Protein AF-A0A934CA75-F1 (afdb_monomer)

Mean predicted aligned error: 19.35 Å

Sequence (117 aa):
MKKTNWLLITLGVILALIALFWLGAWMGGGYGGYGMMGPGMMGWGYSPFGWFGMGLGMLFMWLIPLGVIALIVYAVVALTRNAGANTPAASFAPCPNCGKGVQADWQNCPYCGTKLK

Solvent-accessible surface area (backbone atoms only — not comparable to full-atom values): 7421 Å² total; per-residue (Å²): 131,83,77,77,52,64,68,56,52,54,49,50,51,52,51,50,50,50,49,51,53,50,50,47,35,66,77,72,52,68,96,66,70,96,77,79,95,69,93,81,80,90,77,82,70,93,45,95,62,45,71,53,46,70,57,53,42,60,48,46,66,52,48,50,59,54,49,52,52,50,50,51,54,50,48,52,54,55,44,56,70,60,52,72,80,70,68,77,72,82,54,66,44,60,38,93,87,79,64,50,78,37,59,75,87,48,56,46,40,93,87,76,62,49,69,71,109

Secondary structure (DSSP, 8-state):
-----HHHHHHHHHHHHHHHHHHHHHHH-----S----S--------TTHHHHHHHHHHHHHHHHHHHHHHHHHHHHHHHHHHTT------EEE-TTT--EEETT-SB-TTT--B--

Structure (mmCIF, N/CA/C/O backbone):
data_AF-A0A934CA75-F1
#
_entry.id   AF-A0A934CA75-F1
#
loop_
_atom_site.group_PDB
_atom_site.id
_atom_site.type_symbol
_atom_site.label_atom_id
_atom_site.label_alt_id
_atom_site.label_comp_id
_atom_site.label_asym_id
_atom_site.label_entity_id
_atom_site.label_seq_id
_atom_site.pdbx_PDB_ins_code
_atom_site.Cartn_x
_atom_site.Cartn_y
_atom_site.Cartn_z
_atom_site.occupancy
_atom_site.B_iso_or_equiv
_atom_site.auth_seq_id
_atom_site.auth_comp_id
_atom_site.auth_asym_id
_at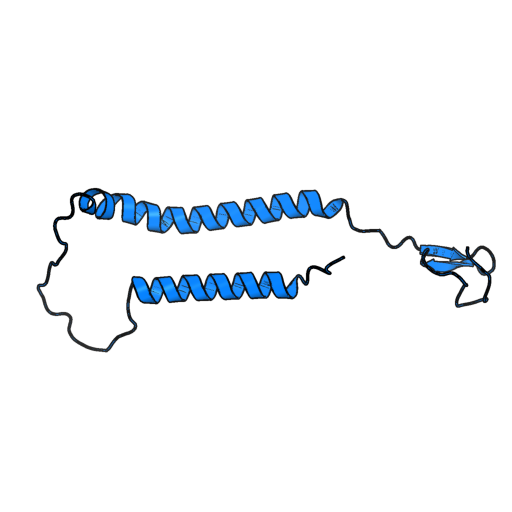om_site.auth_atom_id
_atom_site.pdbx_PDB_model_num
ATOM 1 N N . MET A 1 1 ? -10.677 -12.955 14.050 1.00 45.12 1 MET A N 1
ATOM 2 C CA . MET A 1 1 ? -10.317 -11.542 13.793 1.00 45.12 1 MET A CA 1
ATOM 3 C C . MET A 1 1 ? -8.800 -11.442 13.632 1.00 45.12 1 MET A C 1
ATOM 5 O O . MET A 1 1 ? -8.105 -11.238 14.620 1.00 45.12 1 MET A O 1
ATOM 9 N N . LYS A 1 2 ? -8.241 -11.684 12.435 1.00 53.97 2 LYS A N 1
ATOM 10 C CA . LYS A 1 2 ? -6.797 -11.470 12.232 1.00 53.97 2 LYS A CA 1
ATOM 11 C C . LYS A 1 2 ? -6.586 -9.958 12.243 1.00 53.97 2 LYS A C 1
ATOM 13 O O . LYS A 1 2 ? -7.073 -9.280 11.348 1.00 53.97 2 LYS A O 1
ATOM 18 N N . LYS A 1 3 ? -5.971 -9.433 13.307 1.00 60.53 3 LYS A N 1
ATOM 19 C CA . LYS A 1 3 ? -5.616 -8.017 13.441 1.00 60.53 3 LYS A CA 1
ATOM 20 C C . LYS A 1 3 ? -4.667 -7.716 12.285 1.00 60.53 3 LYS A C 1
ATOM 22 O O . LYS A 1 3 ? -3.501 -8.095 12.349 1.00 60.53 3 LYS A O 1
ATOM 27 N N . THR A 1 4 ? -5.187 -7.176 11.186 1.00 67.31 4 THR A N 1
ATOM 28 C CA . THR A 1 4 ? -4.372 -6.851 10.018 1.00 67.31 4 THR A CA 1
ATOM 29 C C . THR A 1 4 ? -3.329 -5.851 10.478 1.00 67.31 4 THR A C 1
ATOM 31 O O . THR A 1 4 ? -3.640 -4.704 10.797 1.00 67.31 4 THR A O 1
ATOM 34 N N . ASN A 1 5 ? -2.101 -6.333 10.628 1.00 74.88 5 ASN A N 1
ATOM 35 C CA . ASN A 1 5 ? -1.023 -5.540 11.166 1.00 74.88 5 ASN A CA 1
ATOM 36 C C . ASN A 1 5 ? -0.595 -4.610 10.034 1.00 74.88 5 ASN A C 1
ATOM 38 O O . ASN A 1 5 ? 0.096 -5.036 9.116 1.00 74.88 5 ASN A O 1
ATOM 42 N N . TRP A 1 6 ? -1.072 -3.367 10.047 1.00 71.56 6 TRP A N 1
ATOM 43 C CA . TRP A 1 6 ? -0.756 -2.361 9.028 1.00 71.56 6 TRP A CA 1
ATOM 44 C C . TRP A 1 6 ? 0.752 -2.217 8.800 1.00 71.56 6 TRP A C 1
ATOM 46 O O . TRP A 1 6 ? 1.180 -1.983 7.676 1.00 71.56 6 TRP A O 1
ATOM 56 N N . LEU A 1 7 ? 1.543 -2.482 9.843 1.00 77.69 7 LEU A N 1
ATOM 57 C CA . LEU A 1 7 ? 2.997 -2.590 9.796 1.00 77.69 7 LEU A CA 1
ATOM 58 C C . LEU A 1 7 ? 3.499 -3.706 8.861 1.00 77.69 7 LEU A C 1
ATOM 60 O O . LEU A 1 7 ? 4.492 -3.518 8.176 1.00 77.69 7 LEU A O 1
ATOM 64 N N . LEU A 1 8 ? 2.813 -4.853 8.799 1.00 78.50 8 LEU A N 1
ATOM 65 C CA . LEU A 1 8 ? 3.131 -5.947 7.871 1.00 78.50 8 LEU A CA 1
ATOM 66 C C . LEU A 1 8 ? 2.735 -5.613 6.432 1.00 78.50 8 LEU A C 1
ATOM 68 O O . LEU A 1 8 ? 3.423 -6.032 5.508 1.00 78.50 8 LEU A O 1
ATOM 72 N N . ILE A 1 9 ? 1.654 -4.852 6.234 1.00 79.56 9 ILE A N 1
ATOM 73 C CA . ILE A 1 9 ? 1.264 -4.388 4.896 1.00 79.56 9 ILE A CA 1
ATOM 74 C C . ILE A 1 9 ? 2.307 -3.403 4.370 1.00 79.56 9 ILE A C 1
ATOM 76 O O . ILE A 1 9 ? 2.786 -3.569 3.252 1.00 79.56 9 ILE A O 1
ATOM 80 N N . THR A 1 10 ? 2.705 -2.414 5.173 1.00 77.50 10 THR A N 1
ATOM 81 C CA . THR A 1 10 ? 3.732 -1.447 4.767 1.00 77.50 10 THR A CA 1
ATOM 82 C C . THR A 1 10 ? 5.083 -2.116 4.541 1.00 77.50 10 THR A C 1
ATOM 84 O O . THR A 1 10 ? 5.710 -1.854 3.518 1.00 77.50 10 THR A O 1
ATOM 87 N N . LEU A 1 11 ? 5.499 -3.044 5.411 1.00 85.56 11 LEU A N 1
ATOM 88 C CA . LEU A 1 11 ? 6.703 -3.854 5.188 1.00 85.56 11 LEU A CA 1
ATOM 89 C C . LEU A 1 11 ? 6.623 -4.677 3.901 1.00 85.56 11 LEU A C 1
ATOM 91 O O . LEU A 1 11 ? 7.585 -4.701 3.140 1.00 85.56 11 LEU A O 1
ATOM 95 N N . GLY A 1 12 ? 5.484 -5.318 3.633 1.00 87.25 12 GLY A N 1
ATOM 96 C CA . GLY A 1 12 ? 5.276 -6.103 2.417 1.00 87.25 12 GLY A CA 1
ATOM 97 C C . GLY A 1 12 ? 5.359 -5.256 1.146 1.00 87.25 12 GLY A C 1
ATOM 98 O O . GLY A 1 12 ? 6.000 -5.667 0.184 1.00 87.25 12 GLY A O 1
ATOM 99 N N . VAL A 1 13 ? 4.782 -4.049 1.156 1.00 82.88 13 VAL A N 1
ATOM 100 C CA . VAL A 1 13 ? 4.862 -3.100 0.031 1.00 82.88 13 VAL A CA 1
ATOM 101 C C . VAL A 1 13 ? 6.292 -2.602 -0.171 1.00 82.88 13 VAL A C 1
ATOM 103 O O . VAL A 1 13 ? 6.773 -2.593 -1.300 1.00 82.88 13 VAL A O 1
ATOM 106 N N . ILE A 1 14 ? 6.997 -2.241 0.905 1.00 86.69 14 ILE A N 1
ATOM 107 C CA . ILE A 1 14 ? 8.403 -1.815 0.834 1.00 86.69 14 ILE A CA 1
ATOM 108 C C . ILE A 1 14 ? 9.272 -2.945 0.269 1.00 86.69 14 ILE A C 1
ATOM 110 O O . ILE A 1 14 ? 10.049 -2.712 -0.652 1.00 86.69 14 ILE A O 1
ATOM 114 N N . LEU A 1 15 ? 9.102 -4.179 0.751 1.00 89.25 15 LEU A N 1
ATOM 115 C CA . LEU A 1 15 ? 9.829 -5.345 0.244 1.00 89.25 15 LEU A CA 1
ATOM 116 C C . LEU A 1 15 ? 9.494 -5.649 -1.219 1.00 89.25 15 LEU A C 1
ATOM 118 O O . LEU A 1 15 ? 10.398 -5.968 -1.984 1.00 89.25 15 LEU A O 1
ATOM 122 N N . ALA A 1 16 ? 8.234 -5.506 -1.632 1.00 85.12 16 ALA A N 1
ATOM 123 C CA . ALA A 1 16 ? 7.830 -5.683 -3.024 1.00 85.12 16 ALA A CA 1
ATOM 124 C C . ALA A 1 16 ? 8.432 -4.607 -3.943 1.00 85.12 16 ALA A C 1
ATOM 126 O O . ALA A 1 16 ? 8.907 -4.934 -5.026 1.00 85.12 16 ALA A O 1
ATOM 127 N N . LEU A 1 17 ? 8.472 -3.342 -3.507 1.00 81.31 17 LEU A N 1
ATOM 128 C CA . LEU A 1 17 ? 9.103 -2.248 -4.253 1.00 81.31 17 LEU A CA 1
ATOM 129 C C . LEU A 1 17 ? 10.621 -2.422 -4.346 1.00 81.31 17 LEU A C 1
ATOM 131 O O . LEU A 1 17 ? 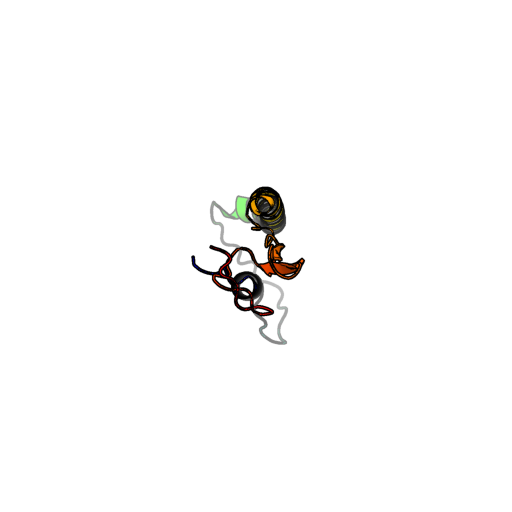11.188 -2.224 -5.417 1.00 81.31 17 LEU A O 1
ATOM 135 N N . ILE A 1 18 ? 11.271 -2.841 -3.258 1.00 84.06 18 ILE A N 1
ATOM 136 C CA . ILE A 1 18 ? 12.703 -3.168 -3.253 1.00 84.06 18 ILE A CA 1
ATOM 137 C C . ILE A 1 18 ? 12.969 -4.349 -4.189 1.00 84.06 18 ILE A C 1
ATOM 139 O O . ILE A 1 18 ? 13.873 -4.274 -5.014 1.00 84.06 18 ILE A O 1
ATOM 143 N N . ALA A 1 19 ? 12.165 -5.412 -4.123 1.00 85.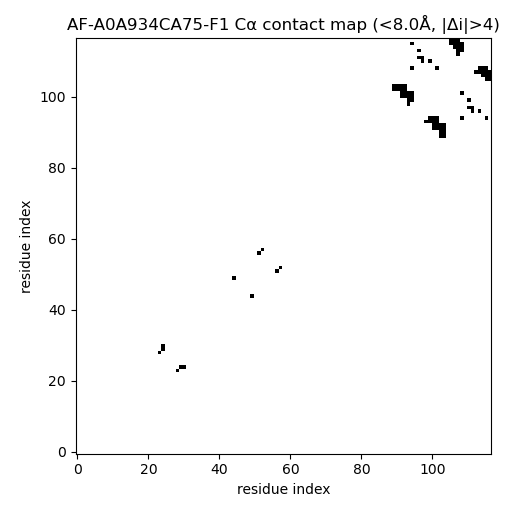62 19 ALA A N 1
ATOM 144 C CA . ALA A 1 19 ? 12.314 -6.567 -5.001 1.00 85.62 19 ALA A CA 1
ATOM 145 C C . ALA A 1 19 ? 12.116 -6.189 -6.473 1.00 85.62 19 ALA A C 1
ATOM 147 O O . ALA A 1 19 ? 12.910 -6.607 -7.305 1.00 85.62 19 ALA A O 1
ATOM 148 N N . LEU A 1 20 ? 11.119 -5.360 -6.798 1.00 77.88 20 LEU A N 1
ATOM 149 C CA . LEU A 1 20 ? 10.883 -4.861 -8.157 1.00 77.88 20 LEU A CA 1
ATOM 150 C C . LEU A 1 20 ? 12.015 -3.953 -8.651 1.00 77.88 20 LEU A C 1
ATOM 152 O O . LEU A 1 20 ? 12.430 -4.072 -9.802 1.00 77.88 20 LEU A O 1
ATOM 156 N N . PHE A 1 21 ? 12.545 -3.086 -7.788 1.00 78.81 21 PHE A N 1
ATOM 157 C CA . PHE A 1 21 ? 13.683 -2.225 -8.105 1.00 78.81 21 PHE A CA 1
ATOM 158 C C . PHE A 1 21 ? 14.947 -3.047 -8.391 1.00 78.81 21 PHE A C 1
ATOM 160 O O . PHE A 1 21 ? 15.629 -2.818 -9.388 1.00 78.81 21 PHE A O 1
ATOM 167 N N . TRP A 1 22 ? 15.222 -4.058 -7.565 1.00 70.38 22 TRP A N 1
ATOM 168 C CA . TRP A 1 22 ? 16.375 -4.939 -7.738 1.00 70.38 22 TRP A CA 1
ATOM 169 C C . TRP A 1 22 ? 16.203 -5.937 -8.885 1.00 70.38 22 TRP A C 1
ATOM 171 O O . TRP A 1 22 ? 17.163 -6.158 -9.610 1.00 70.38 22 TRP A O 1
ATOM 181 N N . LEU A 1 23 ? 15.007 -6.484 -9.122 1.00 71.31 23 LEU A N 1
ATOM 182 C CA . LEU A 1 23 ? 14.699 -7.311 -10.300 1.00 71.31 23 LEU A CA 1
ATOM 183 C C . LEU A 1 23 ? 14.827 -6.506 -11.597 1.00 71.31 23 LEU A C 1
ATOM 185 O O . LEU A 1 23 ? 15.343 -7.025 -12.584 1.00 71.31 23 LEU A O 1
ATOM 189 N N . GLY A 1 24 ? 14.414 -5.236 -11.586 1.00 64.12 24 GLY A N 1
ATOM 190 C CA . GLY A 1 24 ? 14.618 -4.303 -12.694 1.00 64.12 24 GLY A CA 1
ATOM 191 C C . GLY A 1 24 ? 16.094 -3.973 -12.924 1.00 64.12 24 GLY A C 1
ATOM 192 O O . GLY A 1 24 ? 16.533 -3.945 -14.068 1.00 64.12 24 GLY A O 1
ATOM 193 N N . ALA A 1 25 ? 16.885 -3.809 -11.861 1.00 63.69 25 ALA A N 1
ATOM 194 C CA . ALA A 1 25 ? 18.337 -3.651 -11.966 1.00 63.69 25 ALA A CA 1
ATOM 195 C C . ALA A 1 25 ? 19.028 -4.935 -12.468 1.00 63.69 25 ALA A C 1
ATOM 197 O O . ALA A 1 25 ? 19.935 -4.872 -13.292 1.00 63.69 25 ALA A O 1
ATOM 198 N N . TRP A 1 26 ? 18.563 -6.112 -12.043 1.00 58.44 26 TRP A N 1
ATOM 199 C CA . TRP A 1 26 ? 19.096 -7.407 -12.483 1.00 58.44 26 TRP A CA 1
ATOM 200 C C . TRP A 1 26 ? 18.766 -7.723 -13.948 1.00 58.44 26 TRP A C 1
ATOM 202 O O . TRP A 1 26 ? 19.599 -8.281 -14.655 1.00 58.44 26 TRP A O 1
ATOM 212 N N . MET A 1 27 ? 17.575 -7.340 -14.417 1.00 56.22 27 MET A N 1
ATOM 213 C CA . MET A 1 27 ? 17.147 -7.503 -15.815 1.00 56.22 27 MET A CA 1
ATOM 214 C C . MET A 1 27 ? 17.604 -6.356 -16.736 1.00 56.22 27 MET A C 1
ATOM 216 O O . MET A 1 27 ? 17.670 -6.548 -17.946 1.00 56.22 27 MET A O 1
ATOM 220 N N . GLY A 1 28 ? 17.882 -5.165 -16.195 1.00 54.78 28 GLY A N 1
ATOM 221 C CA . GLY A 1 28 ? 18.096 -3.934 -16.968 1.00 54.78 28 GLY A CA 1
ATOM 222 C C . GLY A 1 28 ? 19.507 -3.347 -16.921 1.00 54.78 28 GLY A C 1
ATOM 223 O O . GLY A 1 28 ? 19.801 -2.429 -17.682 1.00 54.78 28 GLY A O 1
ATOM 224 N N . GLY A 1 29 ? 20.399 -3.844 -16.069 1.00 52.78 29 GLY A N 1
ATOM 225 C CA . GLY A 1 29 ? 21.750 -3.302 -15.993 1.00 52.78 29 GLY A CA 1
ATOM 226 C C . GLY A 1 29 ? 22.485 -3.822 -14.778 1.00 52.78 29 GLY A C 1
ATOM 227 O O . GLY A 1 29 ? 22.425 -3.227 -13.704 1.00 52.78 29 GLY A O 1
ATOM 228 N N . GLY A 1 30 ? 23.201 -4.931 -14.964 1.00 43.38 30 GLY A N 1
ATOM 229 C CA . GLY A 1 30 ? 24.152 -5.408 -13.977 1.00 43.38 30 GLY A CA 1
ATOM 230 C C . GLY A 1 30 ? 25.077 -4.270 -13.550 1.00 43.38 30 GLY A C 1
ATOM 231 O O . GLY A 1 30 ? 25.736 -3.645 -14.380 1.00 43.38 30 GLY A O 1
ATOM 232 N N . TYR A 1 31 ? 25.140 -4.026 -12.242 1.00 51.75 31 TYR A N 1
ATOM 233 C CA . TYR A 1 31 ? 26.246 -3.331 -11.594 1.00 51.75 31 TYR A CA 1
ATOM 234 C C . TYR A 1 31 ? 27.508 -4.183 -11.774 1.00 51.75 31 TYR A C 1
ATOM 236 O O . TYR A 1 31 ? 27.930 -4.916 -10.884 1.00 51.75 31 TYR A O 1
ATOM 244 N N . GLY A 1 32 ? 28.062 -4.147 -12.978 1.00 45.78 32 GLY A N 1
ATOM 245 C CA . GLY A 1 32 ? 29.236 -4.890 -13.382 1.00 45.78 32 GLY A CA 1
ATOM 246 C C . GLY A 1 32 ? 30.231 -3.934 -14.004 1.00 45.78 32 GLY A C 1
ATOM 247 O O . GLY A 1 32 ? 30.135 -3.639 -15.184 1.00 45.78 32 GLY A O 1
ATOM 248 N N . GLY A 1 33 ? 31.187 -3.495 -13.188 1.00 39.84 33 GLY A N 1
ATOM 249 C CA . GLY A 1 33 ? 32.552 -3.257 -13.639 1.00 39.84 33 GLY A CA 1
ATOM 250 C C . GLY A 1 33 ? 32.807 -1.989 -14.449 1.00 39.84 33 GLY A C 1
ATOM 251 O O . GLY A 1 33 ? 32.345 -1.804 -15.566 1.00 39.84 33 GLY A O 1
ATOM 252 N N . TYR A 1 34 ? 33.698 -1.163 -13.914 1.00 51.19 34 TYR A N 1
ATOM 253 C CA . TYR A 1 34 ? 34.589 -0.341 -14.718 1.00 51.19 34 TYR A CA 1
ATOM 254 C C . TYR A 1 34 ? 35.183 -1.183 -15.862 1.00 51.19 34 TYR A C 1
ATOM 256 O O . TYR A 1 34 ? 35.955 -2.101 -15.598 1.00 51.19 34 TYR A O 1
ATOM 264 N N . GLY A 1 35 ? 34.852 -0.882 -17.119 1.00 46.88 35 GLY A N 1
ATOM 265 C CA . GLY A 1 35 ? 35.566 -1.461 -18.255 1.00 46.88 35 GLY A CA 1
ATOM 266 C C . GLY A 1 35 ? 34.747 -1.614 -19.532 1.00 46.88 35 GLY A C 1
ATOM 267 O O . GLY A 1 35 ? 33.781 -2.360 -19.578 1.00 46.88 35 GLY A O 1
ATOM 268 N N . MET A 1 36 ? 35.256 -0.990 -20.596 1.00 49.22 36 MET A N 1
ATOM 269 C CA . MET A 1 36 ? 35.078 -1.399 -21.995 1.00 49.22 36 MET A CA 1
ATOM 270 C C . MET A 1 36 ? 33.737 -1.069 -22.669 1.00 49.22 36 MET A C 1
ATOM 272 O O . MET A 1 36 ? 32.946 -1.938 -23.019 1.00 49.22 36 MET A O 1
ATOM 276 N N . MET A 1 37 ? 33.566 0.209 -23.020 1.00 50.84 37 MET A N 1
ATOM 277 C CA . MET A 1 37 ? 32.771 0.585 -24.195 1.00 50.84 37 MET A CA 1
ATOM 278 C C . MET A 1 37 ? 33.569 0.235 -25.465 1.00 50.84 37 MET A C 1
ATOM 280 O O . MET A 1 37 ? 34.379 1.031 -25.936 1.00 50.84 37 MET A O 1
ATOM 284 N N . GLY A 1 38 ? 33.390 -0.983 -25.982 1.00 48.12 38 GLY A N 1
ATOM 285 C CA . GLY A 1 38 ? 33.904 -1.407 -27.288 1.00 48.12 38 GLY A CA 1
ATOM 286 C C . GLY A 1 38 ? 32.893 -1.102 -28.405 1.00 48.12 38 GLY A C 1
ATOM 287 O O . GLY A 1 38 ? 31.704 -1.380 -28.227 1.00 48.12 38 GLY A O 1
ATOM 288 N N . PRO A 1 39 ? 33.308 -0.532 -29.552 1.00 55.97 39 PRO A N 1
ATOM 289 C CA . PRO A 1 39 ? 32.390 -0.215 -30.633 1.00 55.97 39 PRO A CA 1
ATOM 290 C C . PRO A 1 39 ? 32.099 -1.477 -31.447 1.00 55.97 39 PRO A C 1
ATOM 292 O O . PRO A 1 39 ? 32.946 -1.964 -32.189 1.00 55.97 39 PRO A O 1
ATOM 295 N N . GLY A 1 40 ? 30.875 -1.982 -31.318 1.00 54.81 40 GLY A N 1
ATOM 296 C CA . GLY A 1 40 ? 30.351 -3.033 -32.182 1.00 54.81 40 GLY A CA 1
ATOM 297 C C . GLY A 1 40 ? 30.043 -4.321 -31.439 1.00 54.81 40 GLY A C 1
ATOM 298 O O . GLY A 1 40 ? 30.899 -5.177 -31.288 1.00 54.81 40 GLY A O 1
ATOM 299 N N . MET A 1 41 ? 28.779 -4.475 -31.050 1.00 48.66 41 MET A N 1
ATOM 300 C CA . MET A 1 41 ? 28.086 -5.763 -31.038 1.00 48.66 41 MET A CA 1
ATOM 301 C C . MET A 1 41 ? 26.581 -5.489 -30.963 1.00 48.66 41 MET A C 1
ATOM 303 O O . MET A 1 41 ? 25.943 -5.509 -29.915 1.00 48.66 41 MET A O 1
ATOM 307 N N . MET A 1 42 ? 26.023 -5.163 -32.131 1.00 52.47 42 MET A N 1
ATOM 308 C CA . MET A 1 42 ? 24.591 -5.250 -32.396 1.00 52.47 42 MET A CA 1
ATOM 309 C C . MET A 1 42 ? 24.193 -6.729 -32.349 1.00 52.47 42 MET A C 1
ATOM 311 O O . MET A 1 42 ? 24.450 -7.473 -33.289 1.00 52.47 42 MET A O 1
ATOM 315 N N . GLY A 1 43 ? 23.588 -7.152 -31.241 1.00 51.28 43 GLY A N 1
ATOM 316 C CA . GLY A 1 43 ? 23.068 -8.505 -31.042 1.00 51.28 43 GLY A CA 1
ATOM 317 C C . GLY A 1 43 ? 21.561 -8.526 -30.796 1.00 51.28 43 GLY A C 1
ATOM 318 O O . GLY A 1 43 ? 21.101 -9.259 -29.930 1.00 51.28 43 GLY A O 1
ATOM 319 N N . TRP A 1 44 ? 20.783 -7.706 -31.509 1.00 44.75 44 TRP A N 1
ATOM 320 C CA . TRP A 1 44 ? 19.318 -7.778 -31.470 1.00 44.75 44 TRP A CA 1
ATOM 321 C C . TRP A 1 44 ? 18.843 -8.789 -32.509 1.00 44.75 44 TRP A C 1
ATOM 323 O O . TRP A 1 44 ? 18.581 -8.460 -33.665 1.00 44.75 44 TRP A O 1
ATOM 333 N N . GLY A 1 45 ? 18.810 -10.052 -32.080 1.00 43.00 45 GLY A N 1
ATOM 334 C CA . GLY A 1 45 ? 18.313 -11.177 -32.858 1.00 43.00 45 GLY A CA 1
ATOM 335 C C . GLY A 1 45 ? 16.915 -10.905 -33.411 1.00 43.00 45 GLY A C 1
ATOM 336 O O . GLY A 1 45 ? 16.012 -10.464 -32.698 1.00 43.00 45 GLY A O 1
ATOM 337 N N . TYR A 1 46 ? 16.764 -11.191 -34.700 1.00 51.06 46 TYR A N 1
ATOM 338 C CA . TYR A 1 46 ? 15.556 -11.056 -35.504 1.00 51.06 46 TYR A CA 1
ATOM 339 C C . TYR A 1 46 ? 14.475 -12.044 -35.021 1.00 51.06 46 TYR A C 1
ATOM 341 O O . TYR A 1 46 ? 14.223 -13.077 -35.633 1.00 51.06 46 TYR A O 1
ATOM 349 N N . SER A 1 47 ? 13.865 -11.766 -33.869 1.00 54.28 47 SER A N 1
ATOM 350 C CA . SER A 1 47 ? 12.651 -12.450 -33.422 1.00 54.28 47 SER A CA 1
ATOM 351 C C . SER A 1 47 ? 11.443 -11.774 -34.085 1.00 54.28 47 SER A C 1
ATOM 353 O O . SER A 1 47 ? 11.385 -10.545 -34.068 1.00 54.28 47 SER A O 1
ATOM 355 N N . PRO A 1 48 ? 10.435 -12.506 -34.599 1.00 50.78 48 PRO A N 1
ATOM 356 C CA . PRO A 1 48 ? 9.209 -11.912 -35.159 1.00 50.78 48 PRO A CA 1
ATOM 357 C C . PRO A 1 48 ? 8.449 -10.998 -34.175 1.00 50.78 48 PRO A C 1
ATOM 359 O O . PRO A 1 48 ? 7.655 -10.158 -34.583 1.00 50.78 48 PRO A O 1
ATOM 362 N N . PHE A 1 49 ? 8.732 -11.122 -32.873 1.00 50.41 49 PHE A N 1
ATOM 363 C CA . PHE A 1 49 ? 8.240 -10.257 -31.792 1.00 50.41 49 PHE A CA 1
ATOM 364 C C . PHE A 1 49 ? 9.136 -9.035 -31.476 1.00 50.41 49 PHE A C 1
ATOM 366 O O . PHE A 1 49 ? 8.761 -8.191 -30.664 1.00 50.41 49 PHE A O 1
ATOM 373 N N . GLY A 1 50 ? 10.306 -8.892 -32.106 1.00 52.41 50 GLY A N 1
ATOM 374 C CA . GLY A 1 50 ? 11.284 -7.827 -31.833 1.00 52.41 50 GLY A CA 1
ATOM 375 C C . GLY A 1 50 ? 10.847 -6.431 -32.293 1.00 52.41 50 GLY A C 1
ATOM 376 O O . GLY A 1 50 ? 11.194 -5.438 -31.658 1.00 52.41 50 GLY A O 1
ATOM 377 N N . TRP A 1 51 ? 10.004 -6.348 -33.329 1.00 49.12 51 TRP A N 1
ATOM 378 C CA . TRP A 1 51 ? 9.412 -5.083 -33.791 1.00 49.12 51 TRP A CA 1
ATOM 379 C C . TRP A 1 51 ? 8.416 -4.505 -32.773 1.00 49.12 51 TRP A C 1
ATOM 381 O O . TRP A 1 51 ? 8.385 -3.302 -32.522 1.00 49.12 51 TRP A O 1
ATOM 391 N N . PHE A 1 52 ? 7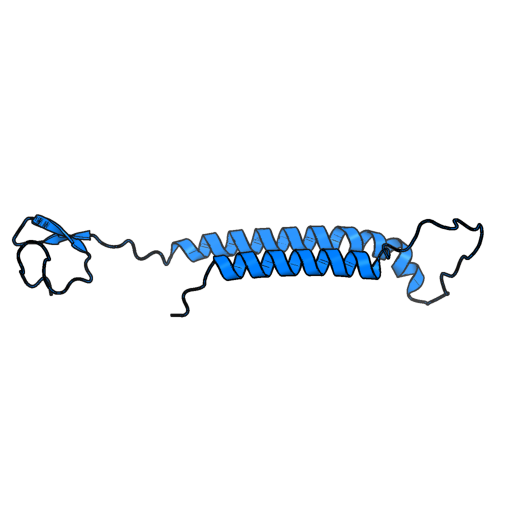.647 -5.378 -32.116 1.00 52.19 52 PHE A N 1
ATOM 392 C CA . PHE A 1 52 ? 6.821 -5.008 -30.966 1.00 52.19 52 PHE A CA 1
ATOM 393 C C . PHE A 1 52 ? 7.696 -4.643 -29.751 1.00 52.19 52 PHE A C 1
ATOM 395 O O . PHE A 1 52 ? 7.362 -3.736 -28.994 1.00 52.19 52 PHE A O 1
ATOM 402 N N . GLY A 1 53 ? 8.861 -5.272 -29.594 1.00 57.84 53 GLY A N 1
ATOM 403 C CA . GLY A 1 53 ? 9.799 -4.997 -28.502 1.00 57.84 53 GLY A CA 1
ATOM 404 C C . GLY A 1 53 ? 10.418 -3.592 -28.509 1.00 57.84 53 GLY A C 1
ATOM 405 O O . GLY A 1 53 ? 10.554 -2.999 -27.444 1.00 57.84 53 GLY A O 1
ATOM 406 N N . MET A 1 54 ? 10.753 -3.018 -29.669 1.00 58.12 54 MET A N 1
ATOM 407 C CA . MET A 1 54 ? 11.428 -1.706 -29.718 1.00 58.12 54 MET A CA 1
ATOM 408 C C . MET A 1 54 ? 10.486 -0.502 -29.524 1.00 58.12 54 MET A C 1
ATOM 410 O O . MET A 1 54 ? 10.899 0.493 -28.936 1.00 58.12 54 MET A O 1
ATOM 414 N N . GLY A 1 55 ? 9.222 -0.583 -29.964 1.00 61.91 55 GLY A N 1
ATOM 415 C CA . GLY A 1 55 ? 8.240 0.509 -29.817 1.00 61.91 55 GLY A CA 1
ATOM 416 C C . GLY A 1 55 ? 7.265 0.321 -28.650 1.00 61.91 55 GLY A C 1
ATOM 417 O O . GLY A 1 55 ? 7.116 1.198 -27.798 1.00 61.91 55 GLY A O 1
ATOM 418 N N . LEU A 1 56 ? 6.623 -0.849 -28.567 1.00 60.38 56 LEU A N 1
ATOM 419 C CA . LEU A 1 56 ? 5.707 -1.170 -27.467 1.00 60.38 56 LEU A CA 1
ATOM 420 C C . LEU A 1 56 ? 6.456 -1.492 -26.170 1.00 60.38 56 LEU A C 1
ATOM 422 O O . LEU A 1 56 ? 5.905 -1.256 -25.100 1.00 60.38 56 LEU A O 1
ATOM 426 N N . GLY A 1 57 ? 7.718 -1.929 -26.234 1.00 63.06 57 GLY A N 1
ATOM 427 C CA . GLY A 1 57 ? 8.556 -2.123 -25.046 1.00 63.06 57 GLY A CA 1
ATOM 428 C C . GLY A 1 57 ? 8.876 -0.825 -24.295 1.00 63.06 57 GLY A C 1
ATOM 429 O O . GLY A 1 57 ? 8.791 -0.809 -23.068 1.00 63.06 57 GLY A O 1
ATOM 430 N N . MET A 1 58 ? 9.138 0.293 -24.991 1.00 62.19 58 MET A N 1
ATOM 431 C CA . MET A 1 58 ? 9.292 1.605 -24.333 1.00 62.19 58 MET A CA 1
ATOM 432 C C . MET A 1 58 ? 7.971 2.097 -23.727 1.00 62.19 58 MET A C 1
ATOM 434 O O . MET A 1 58 ? 7.972 2.682 -22.645 1.00 62.19 58 MET A O 1
ATOM 438 N N . LEU A 1 59 ? 6.842 1.818 -24.388 1.00 67.56 59 LEU A N 1
ATOM 439 C CA . LEU A 1 59 ? 5.513 2.172 -23.891 1.00 67.56 59 LEU A CA 1
ATOM 440 C C . LEU A 1 59 ? 5.164 1.378 -22.624 1.00 67.56 59 LEU A C 1
ATOM 442 O O . LEU A 1 59 ? 4.756 1.968 -21.628 1.00 67.56 59 LEU A O 1
ATOM 446 N N . PHE A 1 60 ? 5.379 0.058 -22.632 1.00 63.84 60 PHE A N 1
ATOM 447 C CA . PHE A 1 60 ? 5.170 -0.817 -21.475 1.00 63.84 60 PHE A CA 1
ATOM 448 C C . PHE A 1 60 ? 6.096 -0.455 -20.308 1.00 63.84 60 PHE A C 1
ATOM 450 O O . PHE A 1 60 ? 5.654 -0.492 -19.163 1.00 63.84 60 PHE A O 1
ATOM 457 N N . MET A 1 61 ? 7.330 -0.015 -20.566 1.00 71.50 61 MET A N 1
ATOM 458 C CA . MET A 1 61 ? 8.251 0.412 -19.507 1.00 71.50 61 MET A CA 1
ATOM 459 C C . MET A 1 61 ? 7.758 1.636 -18.714 1.00 71.50 61 MET A C 1
ATOM 461 O O . MET A 1 61 ? 8.095 1.749 -17.541 1.00 71.50 61 MET A O 1
ATOM 465 N N . TRP A 1 62 ? 6.933 2.513 -19.300 1.00 72.50 62 TRP A N 1
ATOM 466 C CA . TRP A 1 62 ? 6.315 3.657 -18.603 1.00 72.50 62 TRP A CA 1
ATOM 467 C C . TRP A 1 62 ? 4.861 3.398 -18.181 1.00 72.50 62 TRP A C 1
ATOM 469 O O . TRP A 1 62 ? 4.447 3.815 -17.099 1.00 72.50 62 TRP A O 1
ATOM 479 N N . LEU A 1 63 ? 4.092 2.658 -18.984 1.00 78.50 63 LEU A N 1
ATOM 480 C CA . LEU A 1 63 ? 2.714 2.271 -18.670 1.00 78.50 63 LEU A CA 1
ATOM 481 C C . LEU A 1 63 ? 2.628 1.300 -17.496 1.00 78.50 63 LEU A C 1
ATOM 483 O O . LEU A 1 63 ? 1.680 1.401 -16.725 1.00 78.50 63 LEU A O 1
ATOM 487 N N . ILE A 1 64 ? 3.587 0.381 -17.333 1.00 81.88 64 ILE A N 1
ATOM 488 C CA . ILE A 1 64 ? 3.589 -0.541 -16.191 1.00 81.88 64 ILE A CA 1
ATOM 489 C C . ILE A 1 64 ? 3.763 0.244 -14.875 1.00 81.88 64 ILE A C 1
ATOM 491 O O . ILE A 1 64 ? 2.898 0.104 -14.009 1.00 81.88 64 ILE A O 1
ATOM 495 N N . PRO A 1 65 ? 4.777 1.119 -14.699 1.00 79.00 65 PRO A N 1
ATOM 496 C CA . PRO A 1 65 ? 4.896 1.945 -13.496 1.00 79.00 65 PRO A CA 1
ATOM 497 C C . PRO A 1 65 ? 3.683 2.845 -13.257 1.00 79.00 65 PRO A C 1
ATOM 499 O O . PRO A 1 65 ? 3.145 2.868 -12.151 1.00 79.00 65 PRO A O 1
ATOM 502 N N . LEU A 1 66 ? 3.215 3.554 -14.289 1.00 87.00 66 LEU A N 1
ATOM 503 C CA . LEU A 1 66 ? 2.069 4.458 -14.163 1.00 87.00 66 LEU A CA 1
ATOM 504 C C . LEU A 1 66 ? 0.772 3.699 -13.845 1.00 87.00 66 LEU A C 1
ATOM 506 O O . LEU A 1 66 ? -0.016 4.144 -13.011 1.00 87.00 66 LEU A O 1
ATOM 510 N N . GLY A 1 67 ? 0.575 2.528 -14.450 1.00 89.25 67 GLY A N 1
ATOM 511 C CA . GLY A 1 67 ? -0.566 1.651 -14.199 1.00 89.25 67 GLY A CA 1
ATOM 512 C C . GLY A 1 67 ? -0.564 1.084 -12.782 1.00 89.25 67 GLY A C 1
ATOM 513 O O . GLY A 1 67 ? -1.597 1.102 -12.113 1.00 89.25 67 GLY A O 1
ATOM 514 N N . VAL A 1 68 ? 0.596 0.654 -12.279 1.00 87.12 68 VAL A N 1
ATOM 515 C CA . VAL A 1 68 ? 0.740 0.190 -10.889 1.00 87.12 68 VAL A CA 1
ATOM 516 C C . VAL A 1 68 ? 0.442 1.323 -9.906 1.00 87.12 68 VAL A C 1
ATOM 518 O O . VAL A 1 68 ? -0.311 1.113 -8.955 1.00 87.12 68 VAL A O 1
ATOM 521 N N . ILE A 1 69 ? 0.946 2.537 -10.152 1.00 88.12 69 ILE A N 1
ATOM 522 C CA . ILE A 1 69 ? 0.641 3.712 -9.320 1.00 88.12 69 ILE A CA 1
ATOM 523 C C . ILE A 1 69 ? -0.869 3.989 -9.310 1.00 88.12 69 ILE A C 1
ATOM 525 O O . ILE A 1 69 ? -1.453 4.159 -8.238 1.00 88.12 69 ILE A O 1
ATOM 529 N N . ALA A 1 70 ? -1.523 3.976 -10.474 1.00 92.38 70 ALA A N 1
ATOM 530 C CA . ALA A 1 70 ? -2.964 4.201 -10.579 1.00 92.38 70 ALA A CA 1
ATOM 531 C C . ALA A 1 70 ? -3.782 3.142 -9.817 1.00 92.38 70 ALA A C 1
ATOM 533 O O . ALA A 1 70 ? -4.730 3.488 -9.108 1.00 92.38 70 ALA A O 1
ATOM 534 N N . LEU A 1 71 ? -3.394 1.865 -9.901 1.00 89.81 71 LEU A N 1
ATOM 535 C CA . LEU A 1 71 ? -4.050 0.775 -9.172 1.00 89.81 71 LEU A CA 1
ATOM 536 C C . LEU A 1 71 ? -3.862 0.890 -7.658 1.00 89.81 71 LEU A C 1
ATOM 538 O O . LEU A 1 71 ? -4.808 0.641 -6.912 1.00 89.81 71 LEU A O 1
ATOM 542 N N . ILE A 1 72 ? -2.680 1.308 -7.197 1.00 87.56 72 ILE A N 1
ATOM 543 C CA . ILE A 1 72 ? -2.423 1.552 -5.772 1.00 87.56 72 ILE A CA 1
ATOM 544 C C . ILE A 1 72 ? -3.308 2.695 -5.264 1.00 87.56 72 ILE A C 1
ATOM 546 O O . ILE A 1 72 ? -3.973 2.541 -4.240 1.00 87.56 72 ILE A O 1
ATOM 550 N N . VAL A 1 73 ? -3.372 3.817 -5.988 1.00 92.25 73 VAL A N 1
ATOM 551 C CA . VAL A 1 73 ? -4.229 4.957 -5.618 1.00 92.25 73 VAL A CA 1
ATOM 552 C C . VAL A 1 73 ? -5.696 4.534 -5.580 1.00 92.25 73 VAL A C 1
ATOM 554 O O . VAL A 1 73 ? -6.392 4.814 -4.602 1.00 92.25 73 VAL A O 1
ATOM 557 N N . TYR A 1 74 ? -6.159 3.806 -6.598 1.00 93.62 74 TYR A N 1
ATOM 558 C CA . TYR A 1 74 ? -7.519 3.277 -6.638 1.00 93.62 74 TYR A CA 1
ATOM 559 C C . TYR A 1 74 ? -7.807 2.353 -5.448 1.00 93.62 74 TYR A C 1
ATOM 561 O O . TYR A 1 74 ? -8.829 2.518 -4.783 1.00 93.62 74 TYR A O 1
ATOM 569 N N . ALA A 1 75 ? -6.891 1.437 -5.123 1.00 87.69 75 ALA A N 1
ATOM 570 C CA . ALA A 1 75 ? -7.027 0.534 -3.986 1.00 87.69 75 ALA A CA 1
ATOM 571 C C . ALA A 1 75 ? -7.086 1.288 -2.647 1.00 87.69 75 ALA A C 1
ATOM 573 O O . ALA A 1 75 ? -7.933 0.970 -1.816 1.00 87.69 75 ALA A O 1
ATOM 574 N N . VAL A 1 76 ? -6.254 2.316 -2.442 1.00 85.69 76 VAL A N 1
ATOM 575 C CA . VAL A 1 76 ? -6.278 3.151 -1.224 1.00 85.69 76 VAL A CA 1
ATOM 576 C C . VAL A 1 76 ? -7.593 3.922 -1.108 1.00 85.69 76 VAL A C 1
ATOM 578 O O . VAL A 1 76 ? -8.197 3.959 -0.034 1.00 85.69 76 VAL A O 1
ATOM 581 N N . VAL A 1 77 ? -8.081 4.510 -2.201 1.00 89.56 77 VAL A N 1
ATOM 582 C CA . VAL A 1 77 ? -9.362 5.233 -2.207 1.00 89.56 77 VAL A CA 1
ATOM 583 C C . VAL A 1 77 ? -10.532 4.275 -1.968 1.00 89.56 77 VAL A C 1
ATOM 585 O O . VAL A 1 77 ? -11.412 4.566 -1.160 1.00 89.56 77 VAL A O 1
ATOM 588 N N . ALA A 1 78 ? -10.539 3.109 -2.614 1.00 86.00 78 ALA A N 1
ATOM 589 C CA . ALA A 1 78 ? -11.558 2.083 -2.404 1.00 86.00 78 ALA A CA 1
ATOM 590 C C . ALA A 1 78 ? -11.534 1.547 -0.963 1.00 86.00 78 ALA A C 1
ATOM 592 O O . ALA A 1 78 ? -12.586 1.353 -0.351 1.00 86.00 78 ALA A O 1
ATOM 593 N N . LEU A 1 79 ? -10.342 1.373 -0.389 1.00 81.00 79 LEU A N 1
ATOM 594 C CA . LEU A 1 79 ? -10.170 0.904 0.980 1.00 81.00 79 LEU A CA 1
ATOM 595 C C . LEU A 1 79 ? -10.605 1.954 2.000 1.00 81.00 79 LEU A C 1
ATOM 597 O O . LEU A 1 79 ? -11.319 1.612 2.931 1.00 81.00 79 LEU A O 1
ATOM 601 N N . THR A 1 80 ? -10.228 3.221 1.834 1.00 84.25 80 THR A N 1
ATOM 602 C CA . THR A 1 80 ? -10.631 4.301 2.755 1.00 84.25 80 THR A CA 1
ATOM 603 C C . THR A 1 80 ? -12.138 4.545 2.721 1.00 84.25 80 THR A C 1
ATOM 605 O O . THR A 1 80 ? -12.750 4.701 3.777 1.00 84.25 80 THR A O 1
ATOM 608 N N . ARG A 1 81 ? -12.761 4.473 1.537 1.00 78.81 81 ARG A N 1
ATOM 609 C CA . ARG A 1 81 ? -14.226 4.525 1.393 1.00 78.81 81 ARG A CA 1
ATOM 610 C C . ARG A 1 81 ? -14.933 3.377 2.118 1.00 78.81 81 ARG A C 1
ATOM 612 O O . ARG A 1 81 ? -16.013 3.590 2.653 1.00 78.81 81 ARG A O 1
ATOM 619 N N . ASN A 1 82 ? -14.329 2.188 2.166 1.00 68.94 82 ASN A N 1
ATOM 620 C CA . ASN A 1 82 ? -14.924 1.008 2.804 1.00 68.94 82 ASN A CA 1
ATOM 621 C C . ASN A 1 82 ? -14.519 0.833 4.287 1.00 68.94 82 ASN A C 1
ATOM 623 O O . ASN A 1 82 ? -15.221 0.196 5.070 1.00 68.94 82 ASN A O 1
ATOM 627 N N . ALA A 1 83 ? -13.393 1.414 4.706 1.00 62.88 83 ALA A N 1
ATOM 628 C CA . ALA A 1 83 ? -12.870 1.331 6.070 1.00 62.88 83 ALA A CA 1
ATOM 629 C C . ALA A 1 83 ? -13.611 2.249 7.056 1.00 62.88 83 ALA A C 1
ATOM 631 O O . ALA A 1 83 ? -13.603 1.973 8.255 1.00 62.88 83 ALA A O 1
ATOM 632 N N . GLY A 1 84 ? -14.304 3.287 6.572 1.00 56.09 84 GLY A N 1
ATOM 633 C CA . GLY A 1 84 ? -15.121 4.174 7.411 1.00 56.09 84 GLY A CA 1
ATOM 634 C C . GLY A 1 84 ? -16.313 3.492 8.098 1.00 56.09 84 GLY A C 1
ATOM 635 O O . GLY A 1 84 ? -16.857 4.046 9.047 1.00 56.09 84 GLY A O 1
ATOM 636 N N . ALA A 1 85 ? -16.702 2.286 7.672 1.00 57.00 85 ALA A N 1
ATOM 637 C CA . ALA A 1 85 ? -17.842 1.561 8.235 1.00 57.00 85 ALA A CA 1
ATOM 638 C C . ALA A 1 85 ? -17.505 0.681 9.457 1.00 57.00 85 ALA A C 1
ATOM 640 O O . ALA A 1 85 ? -18.416 0.144 10.079 1.00 57.00 85 ALA A O 1
ATOM 641 N N . ASN A 1 86 ? -16.223 0.500 9.805 1.00 53.59 86 ASN A N 1
ATOM 642 C CA . ASN A 1 86 ? -15.804 -0.508 10.794 1.00 53.59 86 ASN A CA 1
ATOM 643 C C . ASN A 1 86 ? -14.939 0.031 11.937 1.00 53.59 86 ASN A C 1
ATOM 645 O O . ASN A 1 86 ? -14.245 -0.745 12.592 1.00 53.59 86 ASN A O 1
ATOM 649 N N . THR A 1 87 ? -14.980 1.330 12.223 1.00 55.34 87 THR A N 1
ATOM 650 C CA . THR A 1 87 ? -14.477 1.823 13.508 1.00 55.34 87 THR A CA 1
ATOM 651 C C . THR A 1 87 ? -15.614 1.672 14.518 1.00 55.34 87 THR A C 1
ATOM 653 O O . THR A 1 87 ? -16.531 2.495 14.488 1.00 55.34 87 THR A O 1
ATOM 656 N N . PRO A 1 88 ? -15.629 0.653 15.404 1.00 56.19 88 PRO A N 1
ATOM 657 C CA . PRO A 1 88 ? -16.472 0.735 16.582 1.00 56.19 88 PRO A CA 1
ATOM 658 C C . PRO A 1 88 ? -15.964 1.948 17.357 1.00 56.19 88 PRO A C 1
ATOM 660 O O . PRO A 1 88 ? -14.897 1.905 17.970 1.00 56.19 88 PRO A O 1
ATOM 663 N N . ALA A 1 89 ? -16.681 3.067 17.254 1.00 59.31 89 ALA A N 1
ATOM 664 C CA . ALA A 1 89 ? -16.512 4.166 18.180 1.00 59.31 89 ALA A CA 1
ATOM 665 C C . ALA A 1 89 ? -16.659 3.535 19.563 1.00 59.31 89 ALA A C 1
ATOM 667 O O . ALA A 1 89 ? -17.720 2.996 19.875 1.00 59.31 89 ALA A O 1
ATOM 668 N N . ALA A 1 90 ? -15.568 3.488 20.329 1.00 62.06 90 ALA A N 1
ATOM 669 C CA . ALA A 1 90 ? -15.600 2.986 21.689 1.00 62.06 90 ALA A CA 1
ATOM 670 C C . ALA A 1 90 ? -16.608 3.855 22.444 1.00 62.06 90 ALA A C 1
ATOM 672 O O . ALA A 1 90 ? -16.323 4.999 22.797 1.00 62.06 90 ALA A O 1
ATOM 673 N N . SER A 1 91 ? -17.833 3.352 22.583 1.00 63.31 91 SER A N 1
ATOM 674 C CA . SER A 1 91 ? -18.930 4.066 23.208 1.00 63.31 91 SER A CA 1
ATOM 675 C C . SER A 1 91 ? -18.629 4.116 24.696 1.00 63.31 91 SER A C 1
ATOM 677 O O . SER A 1 91 ? -18.799 3.127 25.411 1.00 63.31 91 SER A O 1
ATOM 679 N N . PHE A 1 92 ? -18.108 5.253 25.144 1.00 73.62 92 PHE A N 1
ATOM 680 C CA . PHE A 1 92 ? -17.994 5.564 26.558 1.00 73.62 92 PHE A CA 1
ATOM 681 C C . PHE A 1 92 ? -19.376 5.973 27.062 1.00 73.62 92 PHE A C 1
ATOM 683 O O . PHE A 1 92 ? -19.933 6.975 26.614 1.00 73.62 92 PHE A O 1
ATOM 690 N N . ALA A 1 93 ? -19.927 5.191 27.984 1.00 80.75 93 ALA A N 1
ATOM 691 C CA . ALA A 1 93 ? -21.1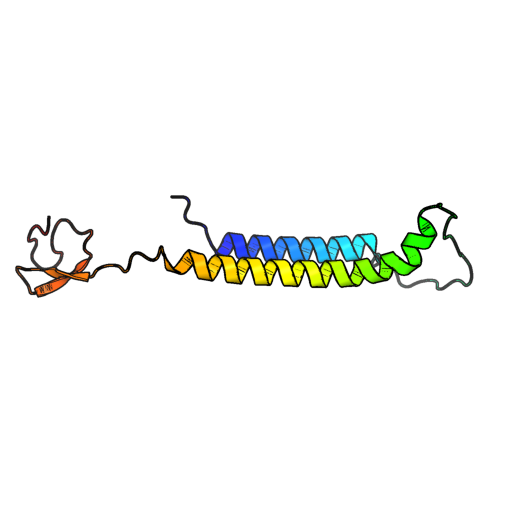77 5.496 28.664 1.00 80.75 93 ALA A CA 1
ATOM 692 C C . ALA A 1 93 ? -20.879 5.882 30.123 1.00 80.75 93 ALA A C 1
ATOM 694 O O . ALA A 1 93 ? -20.025 5.262 30.765 1.00 80.75 93 ALA A O 1
ATOM 695 N N . PRO A 1 94 ? -21.542 6.908 30.680 1.00 85.25 94 PRO A N 1
ATOM 696 C CA . PRO A 1 94 ? -21.409 7.221 32.095 1.00 85.25 94 PRO A CA 1
ATOM 697 C C . PRO A 1 94 ? -22.039 6.111 32.947 1.00 85.25 94 PRO A C 1
ATOM 699 O O . PRO A 1 94 ? -23.127 5.617 32.649 1.00 85.25 94 PRO A O 1
ATOM 702 N N . CYS A 1 95 ? -21.367 5.720 34.029 1.00 86.12 95 CYS A N 1
ATOM 703 C CA . CYS A 1 95 ? -21.916 4.772 34.993 1.00 86.12 95 CYS A CA 1
ATOM 704 C C . CYS A 1 95 ? -23.146 5.385 35.696 1.00 86.12 95 CYS A C 1
ATOM 706 O O . CYS A 1 95 ? -23.028 6.486 36.237 1.00 86.12 95 CYS A O 1
ATOM 708 N N . PRO A 1 96 ? -24.291 4.680 35.786 1.00 84.75 96 PRO A N 1
ATOM 709 C CA . PRO A 1 96 ? -25.506 5.207 36.419 1.00 84.75 96 PRO A CA 1
ATOM 710 C C . PRO A 1 96 ? -25.371 5.420 37.934 1.00 84.75 96 PRO A C 1
ATOM 712 O O . PRO A 1 96 ? -26.170 6.136 38.522 1.00 84.75 96 PRO A O 1
ATOM 715 N N . ASN A 1 97 ? -24.373 4.802 38.575 1.00 87.56 97 ASN A N 1
ATOM 716 C CA . ASN A 1 97 ? -24.164 4.902 40.018 1.00 87.56 97 ASN A CA 1
ATOM 717 C C . ASN A 1 97 ? -23.204 6.045 40.400 1.00 87.56 97 ASN A C 1
ATOM 719 O O . ASN A 1 97 ? -23.492 6.799 41.321 1.00 87.56 97 ASN A O 1
ATOM 723 N N . CYS A 1 98 ? -22.081 6.204 39.686 1.00 89.50 98 CYS A N 1
ATOM 724 C CA . CYS A 1 98 ? -21.045 7.186 40.045 1.00 89.50 98 CYS A CA 1
ATOM 725 C C . CYS A 1 98 ? -20.833 8.309 39.016 1.00 89.50 98 CYS A C 1
ATOM 727 O O . CYS A 1 98 ? -20.033 9.214 39.256 1.00 89.50 98 CYS A O 1
ATOM 729 N N . GLY A 1 99 ? -21.481 8.240 37.850 1.00 84.81 99 GLY A N 1
ATOM 730 C CA . GLY A 1 99 ? -21.381 9.241 36.782 1.00 84.81 99 GLY A CA 1
ATOM 731 C C . GLY A 1 99 ? -20.034 9.292 36.051 1.00 84.81 99 GLY A C 1
ATOM 732 O O . GLY A 1 99 ? -19.868 10.097 35.138 1.00 84.81 99 GLY A O 1
ATOM 733 N N . LYS A 1 100 ? -19.055 8.452 36.416 1.00 85.00 100 LYS A N 1
ATOM 734 C CA . LYS A 1 100 ? -17.760 8.376 35.720 1.00 85.00 100 LYS A CA 1
ATOM 735 C C . LYS A 1 100 ? -17.923 7.687 34.364 1.00 85.00 100 LYS A C 1
ATOM 737 O O . LYS A 1 100 ? -18.712 6.754 34.244 1.00 85.00 100 LYS A O 1
ATOM 742 N N . GLY A 1 101 ? -17.175 8.135 33.355 1.00 85.06 101 GLY A N 1
ATOM 743 C CA . GLY A 1 101 ? -17.171 7.515 32.028 1.00 85.06 101 GLY A CA 1
ATOM 744 C C . GLY A 1 101 ? -16.540 6.124 32.070 1.00 85.06 101 GLY A C 1
ATOM 745 O O . GLY A 1 101 ? -15.410 5.978 32.533 1.00 85.06 101 GLY A O 1
ATOM 746 N N . VAL A 1 102 ? -17.261 5.114 31.586 1.00 85.81 102 VAL A N 1
ATOM 747 C CA . VAL A 1 102 ? -16.793 3.725 31.506 1.00 85.81 102 VAL A CA 1
ATOM 748 C C . VAL A 1 102 ? -16.992 3.203 30.082 1.00 85.81 102 VAL A C 1
ATOM 750 O O . VAL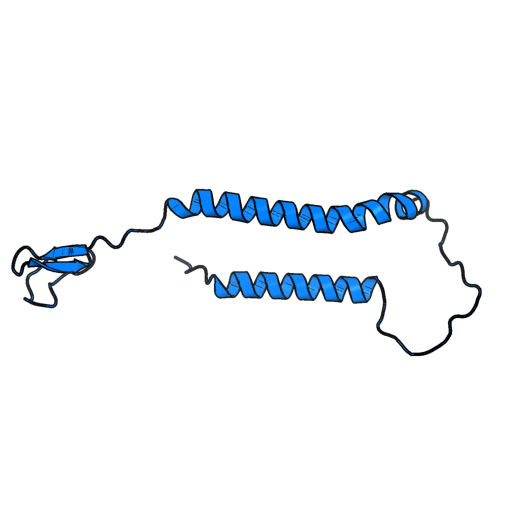 A 1 102 ? -17.910 3.622 29.376 1.00 85.81 102 VAL A O 1
ATOM 753 N N . GLN A 1 103 ? -16.111 2.310 29.632 1.00 82.00 103 GLN A N 1
ATOM 754 C CA . GLN A 1 103 ? -16.265 1.660 28.330 1.00 82.00 103 GLN A CA 1
ATOM 755 C C . GLN A 1 103 ? -17.441 0.671 28.365 1.00 82.00 103 GLN A C 1
ATOM 757 O O . GLN A 1 103 ? -17.660 -0.010 29.367 1.00 82.00 103 GLN A O 1
ATOM 762 N N . ALA A 1 104 ? -18.208 0.592 27.274 1.00 75.81 104 ALA A N 1
ATOM 763 C CA . ALA A 1 104 ? -19.417 -0.237 27.192 1.00 75.81 104 ALA A CA 1
ATOM 764 C C . ALA A 1 104 ? -19.176 -1.761 27.295 1.00 75.81 104 ALA A C 1
ATOM 766 O O . ALA A 1 104 ? -20.130 -2.522 27.455 1.00 75.81 104 ALA A O 1
ATOM 767 N N . ASP A 1 105 ? -17.930 -2.223 27.197 1.00 80.31 105 ASP A N 1
ATOM 768 C CA . AS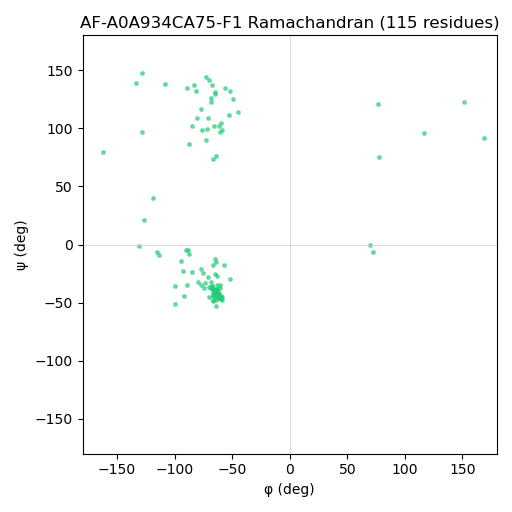P A 1 105 ? -17.526 -3.628 27.312 1.00 80.31 105 ASP A CA 1
ATOM 769 C C . ASP A 1 105 ? -17.220 -4.074 28.757 1.00 80.31 105 ASP A C 1
ATOM 771 O O . ASP A 1 105 ? -17.015 -5.264 29.007 1.00 80.31 105 ASP A O 1
ATOM 775 N N . TRP A 1 106 ? -17.243 -3.159 29.731 1.00 81.88 106 TRP A N 1
ATOM 776 C CA . TRP A 1 106 ? -16.960 -3.471 31.134 1.00 81.88 106 TRP A CA 1
ATOM 777 C C . TRP A 1 106 ? -18.171 -4.071 31.867 1.00 81.88 106 TRP A C 1
ATOM 779 O O . TRP A 1 106 ? -19.269 -3.523 31.841 1.00 81.88 106 TRP A O 1
ATOM 789 N N . GLN A 1 107 ? -17.959 -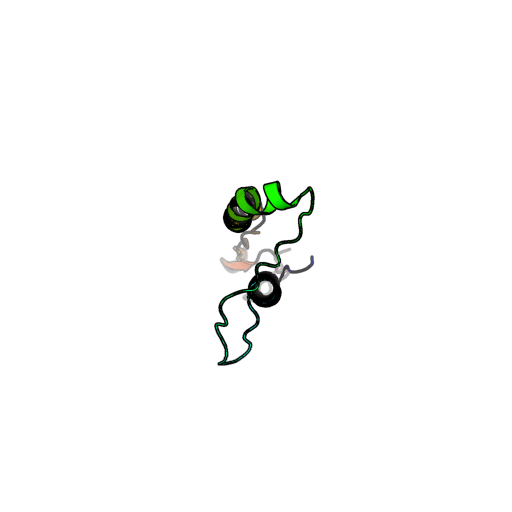5.178 32.590 1.00 86.06 107 GLN A N 1
ATOM 790 C CA . GLN A 1 107 ? -18.995 -5.837 33.408 1.00 86.06 107 GLN A CA 1
ATOM 791 C C . GLN A 1 107 ? -19.264 -5.101 34.730 1.00 86.06 107 GLN A C 1
ATOM 793 O O . GLN A 1 107 ? -20.402 -5.031 35.195 1.00 86.06 107 GLN A O 1
ATOM 798 N N . ASN A 1 108 ? -18.222 -4.521 35.327 1.00 88.19 108 ASN A N 1
ATOM 799 C CA . ASN A 1 108 ? -18.274 -3.832 36.613 1.00 88.19 108 ASN A CA 1
ATOM 800 C C . ASN A 1 108 ? -17.539 -2.503 36.510 1.00 88.19 108 ASN A C 1
ATOM 802 O O . ASN A 1 108 ? -16.469 -2.440 35.925 1.00 88.19 108 ASN A O 1
ATOM 806 N N . CYS A 1 109 ? -18.075 -1.443 37.102 1.00 89.12 109 CYS A N 1
ATOM 807 C CA . CYS A 1 109 ? -17.429 -0.137 37.114 1.00 89.12 109 CYS A CA 1
ATOM 808 C C . CYS A 1 109 ? -16.102 -0.181 37.909 1.00 89.12 109 CYS A C 1
ATOM 810 O O . CYS A 1 109 ? -16.128 -0.597 39.068 1.00 89.12 109 CYS A O 1
ATOM 812 N N . PRO A 1 110 ? -14.965 0.310 37.368 1.00 86.12 110 PRO A N 1
ATOM 813 C CA . PRO A 1 110 ? -13.684 0.339 38.091 1.00 86.12 110 PRO A CA 1
ATOM 814 C C . PRO A 1 110 ? -13.710 1.264 39.305 1.00 86.12 110 PRO A C 1
ATOM 816 O O . PRO A 1 110 ? -12.924 1.105 40.230 1.00 86.12 110 PRO A O 1
ATOM 819 N N . TYR A 1 111 ? -14.585 2.269 39.273 1.00 88.94 111 TYR A N 1
ATOM 820 C CA . TYR A 1 111 ? -14.608 3.332 40.269 1.00 88.94 111 TYR A CA 1
ATOM 821 C C . TYR A 1 111 ? -15.502 3.000 41.462 1.00 88.94 111 TYR A C 1
ATOM 823 O O . TYR A 1 111 ? -15.200 3.412 42.575 1.00 88.94 111 TYR A O 1
ATOM 831 N N . CYS A 1 112 ? -16.610 2.287 41.239 1.00 90.31 112 CYS A N 1
ATOM 832 C CA . CYS A 1 112 ? -17.589 1.997 42.292 1.00 90.31 112 CYS A CA 1
ATOM 833 C C . CYS A 1 112 ? -18.012 0.525 42.389 1.00 90.31 112 CYS A C 1
ATOM 835 O O . CYS A 1 112 ? -18.852 0.195 43.218 1.00 90.31 112 CYS A O 1
ATOM 837 N N . GLY A 1 113 ? -17.499 -0.363 41.534 1.00 87.44 113 GLY A N 1
ATOM 838 C CA . GLY A 1 113 ? -17.820 -1.795 41.554 1.00 87.44 113 GLY A CA 1
ATOM 839 C C . GLY A 1 113 ? -19.227 -2.166 41.066 1.00 87.44 113 GLY A C 1
ATOM 840 O O . GLY A 1 113 ? -19.516 -3.352 40.902 1.00 87.44 113 GLY A O 1
ATOM 841 N N . THR A 1 114 ? -20.094 -1.184 40.783 1.00 89.62 114 THR A N 1
ATOM 842 C CA . THR A 1 114 ? -21.455 -1.413 40.265 1.00 89.62 114 THR A CA 1
ATOM 843 C C . THR A 1 114 ? -21.428 -2.230 38.980 1.00 89.62 114 THR A C 1
ATOM 845 O O . THR A 1 114 ? -20.657 -1.932 38.067 1.00 89.62 114 THR A O 1
ATOM 848 N N . LYS A 1 115 ? -22.305 -3.230 38.898 1.00 87.75 115 LYS A N 1
ATOM 849 C CA . LYS A 1 115 ? -22.505 -4.046 37.703 1.00 87.75 115 LYS A CA 1
ATOM 850 C C . LYS A 1 115 ? -23.152 -3.193 36.603 1.00 87.75 115 LYS A C 1
ATOM 852 O O . LYS A 1 115 ? -24.197 -2.590 36.834 1.00 87.75 115 LYS A O 1
ATOM 857 N N . LEU A 1 116 ? -22.509 -3.101 35.442 1.00 80.81 116 LEU A N 1
ATOM 858 C CA . LEU A 1 116 ? -22.970 -2.294 34.303 1.00 80.81 116 LEU A CA 1
ATOM 859 C C . LEU A 1 116 ? -23.800 -3.118 33.302 1.00 80.81 116 LEU A C 1
ATOM 861 O O . LEU A 1 116 ? -24.483 -2.535 32.461 1.00 80.81 116 LEU A O 1
ATOM 865 N N . LYS A 1 117 ? -23.758 -4.455 33.407 1.00 69.19 117 LYS A N 1
ATOM 866 C CA . LYS A 1 117 ? -24.503 -5.409 32.576 1.00 69.19 117 LYS A CA 1
ATOM 867 C C . LYS A 1 117 ? -24.957 -6.630 33.369 1.00 69.19 117 LYS A C 1
ATOM 869 O O . LYS A 1 117 ? -24.221 -7.066 34.279 1.00 69.19 117 LYS A O 1
#

Nearest PDB structures (foldseek):
  7mo4-assembly1_B  TM=7.259E-01  e=5.236E-01  Rattus norvegicus
  7r7j-assembly1_A  TM=8.735E-01  e=2.005E+00  Escherichia coli K-12
  7uhy-assembly1_B-2  TM=5.148E-01  e=2.089E-01  Homo sapiens
  7mnv-assembly1_B  TM=7.815E-01  e=2.659E+00  Homo sapiens
  7uhy-assembly1_C-2  TM=5.694E-01  e=5.786E+00  Homo sapiens

Radius of gyration: 28.88 Å; Cα contacts (8 Å, |Δi|>4): 46; chains: 1; bounding box: 61×22×78 Å

Foldseek 3Di:
DPPPPVVVVVVVVVVVVVVVVVVCCVVPPPPDDDDDPDPDDPPQDPDVCVVCCPPVVVVCVVCVVVVVVVVVVVVVVVCVVVVVVPDPPQDFDQDPPPRDTDGPPDQADPVPRHGPD

pLDDT: mean 70.99, std 15.4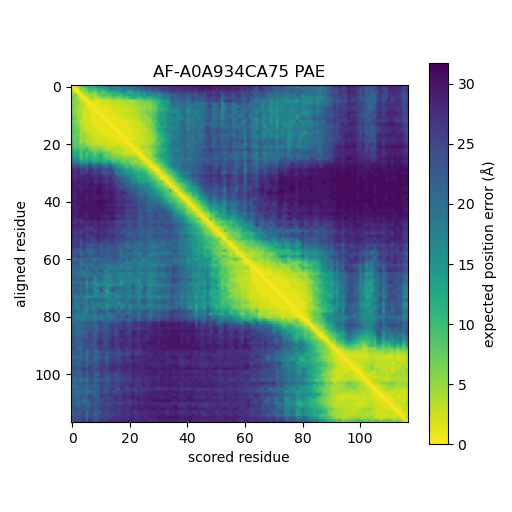, range [39.84, 93.62]